Protein AF-A0A1I4NHK8-F1 (afdb_monomer_lite)

Structure (mmCIF, N/CA/C/O backbone):
data_AF-A0A1I4NHK8-F1
#
_entry.id   AF-A0A1I4NHK8-F1
#
loop_
_atom_site.group_PDB
_atom_site.id
_atom_site.type_symbol
_atom_site.label_atom_id
_atom_site.label_alt_id
_atom_site.label_comp_id
_atom_site.label_asym_id
_atom_site.label_entity_id
_atom_site.label_seq_id
_atom_site.pdbx_PDB_ins_code
_atom_site.Cartn_x
_atom_site.Cartn_y
_atom_site.Cartn_z
_atom_site.occupancy
_atom_site.B_iso_or_equiv
_atom_site.auth_seq_id
_atom_site.auth_comp_id
_atom_site.auth_asym_id
_atom_site.auth_atom_id
_atom_site.pdbx_PDB_model_num
ATOM 1 N N . MET A 1 1 ? 1.868 -8.110 20.810 1.00 44.75 1 MET A N 1
ATOM 2 C CA . MET A 1 1 ? 0.992 -8.908 19.926 1.00 44.75 1 MET A CA 1
ATOM 3 C C . MET A 1 1 ? 1.689 -9.031 18.581 1.00 44.75 1 MET A C 1
ATOM 5 O O . MET A 1 1 ? 1.956 -8.005 17.973 1.00 44.75 1 MET A O 1
ATOM 9 N N . HIS A 1 2 ? 2.056 -10.240 18.157 1.00 42.03 2 HIS A N 1
ATOM 10 C CA . HIS A 1 2 ? 2.645 -10.476 16.835 1.00 42.03 2 HIS A CA 1
ATOM 11 C C . HIS A 1 2 ? 1.503 -10.708 15.845 1.00 42.03 2 HIS A C 1
ATOM 13 O O . HIS A 1 2 ? 1.000 -11.819 15.715 1.00 42.03 2 HIS A O 1
ATOM 19 N N . PHE A 1 3 ? 1.016 -9.627 15.240 1.00 52.69 3 PHE A N 1
ATOM 20 C CA . PHE A 1 3 ? -0.077 -9.676 14.276 1.00 52.69 3 PHE A CA 1
ATOM 21 C C . PHE A 1 3 ? 0.513 -9.929 12.885 1.00 52.69 3 PHE A C 1
ATOM 23 O O . PHE A 1 3 ? 0.851 -8.998 12.162 1.00 52.69 3 PHE A O 1
ATOM 30 N N . THR A 1 4 ? 0.676 -11.197 12.510 1.00 55.69 4 THR A N 1
ATOM 31 C CA . THR A 1 4 ? 0.991 -11.584 11.125 1.00 55.69 4 THR A CA 1
ATOM 32 C C . THR A 1 4 ? -0.317 -11.684 10.341 1.00 55.69 4 THR A C 1
ATOM 34 O O . THR A 1 4 ? -0.718 -12.756 9.899 1.00 55.69 4 THR A O 1
ATOM 37 N N . MET A 1 5 ? -1.054 -10.576 10.245 1.00 65.62 5 MET A N 1
ATOM 38 C CA . MET A 1 5 ? -2.239 -10.516 9.394 1.00 65.62 5 MET A CA 1
ATOM 39 C C . MET A 1 5 ? -1.785 -10.150 7.986 1.00 65.62 5 MET A C 1
ATOM 41 O O . MET A 1 5 ? -1.452 -8.999 7.714 1.00 65.62 5 MET A O 1
ATOM 45 N N . ASN A 1 6 ? -1.761 -11.140 7.096 1.00 68.38 6 ASN A N 1
ATOM 46 C CA . ASN A 1 6 ? -1.630 -10.889 5.667 1.00 68.38 6 ASN A CA 1
ATOM 47 C C . ASN A 1 6 ? -2.959 -10.296 5.191 1.00 68.38 6 ASN A C 1
ATOM 49 O O . ASN A 1 6 ? -3.951 -11.015 5.103 1.00 68.38 6 ASN A O 1
ATOM 53 N N . VAL A 1 7 ? -2.993 -8.983 4.957 1.00 79.12 7 VAL A N 1
ATOM 54 C CA . VAL A 1 7 ? -4.172 -8.297 4.418 1.00 79.12 7 VAL A CA 1
ATOM 55 C C . VAL A 1 7 ? -4.162 -8.469 2.899 1.00 79.12 7 VAL A C 1
ATOM 57 O O . VAL A 1 7 ? -3.250 -7.940 2.256 1.00 79.12 7 VAL A O 1
ATOM 60 N N . PRO A 1 8 ? -5.134 -9.197 2.317 1.00 81.25 8 PRO A N 1
ATOM 61 C CA . PRO A 1 8 ? -5.179 -9.396 0.875 1.00 81.25 8 PRO A CA 1
ATOM 62 C C . PRO A 1 8 ? -5.252 -8.054 0.140 1.00 81.25 8 PRO A C 1
ATOM 64 O O . PRO A 1 8 ? -6.038 -7.183 0.517 1.00 81.25 8 PRO A O 1
ATOM 67 N N . GLY A 1 9 ? -4.434 -7.878 -0.895 1.00 83.25 9 GLY A N 1
ATOM 68 C CA . GLY A 1 9 ? -4.321 -6.630 -1.659 1.00 83.25 9 GLY A CA 1
ATOM 69 C C . GLY A 1 9 ? -3.307 -5.620 -1.106 1.00 83.25 9 GLY A C 1
ATOM 70 O O . GLY A 1 9 ? -3.045 -4.608 -1.758 1.00 83.25 9 GLY A O 1
ATOM 71 N N . LEU A 1 10 ? -2.717 -5.879 0.066 1.00 86.62 10 LEU A N 1
ATOM 72 C CA . LEU A 1 10 ? -1.610 -5.097 0.629 1.00 86.62 10 LEU A CA 1
ATOM 73 C C . LEU A 1 10 ? -0.296 -5.890 0.650 1.00 86.62 10 LEU A C 1
ATOM 75 O O . LEU A 1 10 ? 0.622 -5.583 1.413 1.00 86.62 10 LEU A O 1
ATOM 79 N N . GLU A 1 11 ? -0.167 -6.900 -0.210 1.00 85.81 11 GLU A N 1
ATOM 80 C CA . GLU A 1 11 ? 1.081 -7.632 -0.369 1.00 85.81 11 GLU A CA 1
ATOM 81 C C . GLU A 1 11 ? 2.202 -6.679 -0.829 1.00 85.81 11 GLU A C 1
ATOM 83 O O . GLU A 1 11 ? 2.065 -5.912 -1.787 1.00 85.81 11 GLU A O 1
ATOM 88 N N . GLY A 1 12 ? 3.337 -6.709 -0.128 1.00 84.62 12 GLY A N 1
ATOM 89 C CA . GLY A 1 12 ? 4.486 -5.843 -0.419 1.00 84.62 12 GLY A CA 1
ATOM 90 C C . GLY A 1 12 ? 4.417 -4.440 0.194 1.00 84.62 12 GLY A C 1
ATOM 91 O O . GLY A 1 12 ? 5.239 -3.593 -0.159 1.00 84.62 12 GLY A O 1
ATOM 92 N N . PHE A 1 13 ? 3.463 -4.193 1.092 1.00 86.56 13 PHE A N 1
ATOM 93 C CA . PHE A 1 13 ? 3.455 -3.034 1.977 1.00 86.56 13 PHE A CA 1
ATOM 94 C C . PHE A 1 13 ? 3.941 -3.420 3.382 1.00 86.56 13 PHE A C 1
ATOM 96 O O . PHE A 1 13 ? 3.642 -4.503 3.882 1.00 86.56 13 PHE A O 1
ATOM 103 N N . ASN A 1 14 ? 4.656 -2.508 4.037 1.00 88.00 14 ASN A N 1
ATOM 104 C CA . ASN A 1 14 ? 5.045 -2.611 5.438 1.00 88.00 14 ASN A CA 1
ATOM 105 C C . ASN A 1 14 ? 3.968 -1.958 6.304 1.00 88.00 14 ASN A C 1
ATOM 107 O O . ASN A 1 14 ? 3.677 -0.773 6.148 1.00 88.00 14 ASN A O 1
ATOM 111 N N . VAL A 1 15 ? 3.371 -2.718 7.222 1.00 87.19 15 VAL A N 1
ATOM 112 C CA . VAL A 1 15 ? 2.383 -2.180 8.164 1.00 87.19 15 VAL A CA 1
ATOM 113 C C . VAL A 1 15 ? 3.113 -1.471 9.300 1.00 87.19 15 VAL A C 1
ATOM 115 O O . 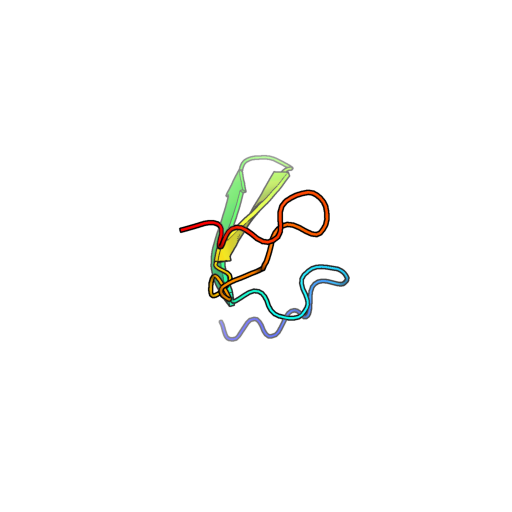VAL A 1 15 ? 3.828 -2.104 10.073 1.00 87.19 15 VAL A O 1
ATOM 118 N N . MET A 1 16 ? 2.907 -0.161 9.411 1.00 88.62 16 MET A N 1
ATOM 119 C CA . MET A 1 16 ? 3.587 0.688 10.393 1.00 88.62 16 MET A CA 1
ATOM 120 C C . MET A 1 16 ? 2.778 0.824 11.679 1.00 88.62 16 MET A C 1
ATOM 122 O O . MET A 1 16 ? 3.309 0.727 12.784 1.00 88.62 16 MET A O 1
ATOM 126 N N . LYS A 1 17 ? 1.468 1.044 11.538 1.00 88.75 17 LYS A N 1
ATOM 127 C CA . LYS A 1 17 ? 0.542 1.242 12.654 1.00 88.75 17 LYS A CA 1
ATOM 128 C C . LYS A 1 17 ? -0.837 0.735 12.262 1.00 88.75 17 LYS A C 1
ATOM 130 O O . LYS A 1 17 ? -1.279 0.928 11.133 1.00 88.75 17 LYS A O 1
ATOM 135 N N . THR A 1 18 ? -1.539 0.139 13.215 1.00 88.06 18 THR A N 1
ATOM 136 C CA . THR A 1 18 ? -2.968 -0.152 13.084 1.00 88.06 18 THR A CA 1
ATOM 137 C C . THR A 1 18 ? -3.716 0.489 14.239 1.00 88.06 18 THR A C 1
ATOM 139 O O . THR A 1 18 ? -3.207 0.552 15.359 1.00 88.06 18 THR A O 1
ATOM 142 N N . GLU A 1 19 ? -4.905 1.012 13.969 1.00 93.56 19 GLU A N 1
ATOM 143 C CA . GLU A 1 19 ? -5.770 1.569 15.004 1.00 93.56 19 GLU A CA 1
ATOM 144 C C . GLU A 1 19 ? -7.239 1.370 14.649 1.00 93.56 19 GLU A C 1
ATOM 146 O O . GLU A 1 19 ? -7.626 1.374 13.484 1.00 93.56 19 GLU A O 1
ATOM 151 N N . THR A 1 20 ? -8.063 1.165 15.671 1.00 94.00 20 THR A N 1
ATOM 152 C CA . THR A 1 20 ? -9.516 1.089 15.520 1.00 94.00 20 THR A CA 1
ATOM 153 C C . THR A 1 20 ? -10.109 2.357 16.106 1.00 94.00 20 THR A C 1
ATOM 155 O O . THR A 1 20 ? -9.909 2.638 17.286 1.00 94.00 20 THR A O 1
ATOM 158 N N . ILE A 1 21 ? -10.816 3.128 15.285 1.00 93.81 21 ILE A N 1
ATOM 159 C CA . ILE A 1 21 ? -11.495 4.352 15.714 1.00 93.81 21 ILE A CA 1
ATOM 160 C C . ILE A 1 21 ? -12.981 4.159 15.420 1.00 93.81 21 ILE A C 1
ATOM 162 O O . ILE A 1 21 ? -13.397 4.082 14.263 1.00 93.81 21 ILE A O 1
ATOM 166 N N . GLY A 1 22 ? -13.778 4.028 16.483 1.00 94.06 22 GLY A N 1
ATOM 167 C CA . GLY A 1 22 ? -15.184 3.640 16.374 1.00 94.06 22 GLY A CA 1
ATOM 168 C C . GLY A 1 22 ? -15.328 2.253 15.744 1.00 94.06 22 GLY A C 1
ATOM 169 O O . GLY A 1 22 ? -14.766 1.282 16.242 1.00 94.06 22 GLY A O 1
ATOM 170 N N . SER A 1 23 ? -16.067 2.170 14.638 1.00 95.12 23 SER A N 1
ATOM 171 C CA . SER A 1 23 ? -16.253 0.944 13.850 1.00 95.12 23 SER A CA 1
ATOM 172 C C . SER A 1 23 ? -15.268 0.801 12.683 1.00 95.12 23 SER A C 1
ATOM 174 O O . SER A 1 23 ? -15.422 -0.110 11.872 1.00 95.12 23 SER A O 1
ATOM 176 N N . THR A 1 24 ? -14.292 1.704 12.555 1.00 93.69 24 THR A N 1
ATOM 177 C CA . THR A 1 24 ? -13.377 1.744 11.408 1.00 93.69 24 THR A CA 1
ATOM 178 C C . THR A 1 24 ? -11.993 1.248 11.799 1.00 93.69 24 THR A C 1
ATOM 180 O O . THR A 1 24 ? -11.418 1.690 12.795 1.00 93.69 24 THR A O 1
ATOM 183 N N . TYR A 1 25 ? -11.442 0.352 10.980 1.00 89.62 25 TYR A N 1
ATOM 184 C CA . TYR A 1 25 ? -10.092 -0.176 11.132 1.00 89.62 25 TYR A CA 1
ATOM 185 C C . TYR A 1 25 ? -9.136 0.539 10.173 1.00 89.62 25 TYR A C 1
ATOM 187 O O . TYR A 1 25 ? -9.280 0.444 8.955 1.00 89.62 25 TYR A O 1
ATOM 195 N N . TYR A 1 26 ? -8.168 1.264 10.725 1.00 91.94 26 TYR A N 1
ATOM 196 C CA . TYR A 1 26 ? -7.157 2.003 9.978 1.00 91.94 26 TYR A CA 1
ATOM 197 C C . TYR A 1 26 ? -5.850 1.222 9.957 1.00 91.94 26 TYR A C 1
ATOM 199 O O . TYR A 1 26 ? -5.358 0.776 10.997 1.00 91.94 26 TYR A O 1
ATOM 207 N N . ILE A 1 27 ? -5.269 1.100 8.766 1.00 91.06 27 ILE A N 1
ATOM 208 C CA . ILE A 1 27 ? -3.982 0.448 8.539 1.00 91.06 27 ILE A CA 1
ATOM 209 C C . ILE A 1 27 ? -3.071 1.471 7.873 1.00 91.06 27 ILE A C 1
ATOM 211 O O . ILE A 1 27 ? -3.273 1.841 6.719 1.00 91.06 27 ILE A O 1
ATOM 215 N N . HIS A 1 28 ? -2.074 1.942 8.614 1.00 90.81 28 HIS A N 1
ATOM 216 C CA . HIS A 1 28 ? -1.034 2.816 8.088 1.00 90.81 28 HIS A CA 1
ATOM 217 C C . HIS A 1 28 ? 0.062 1.947 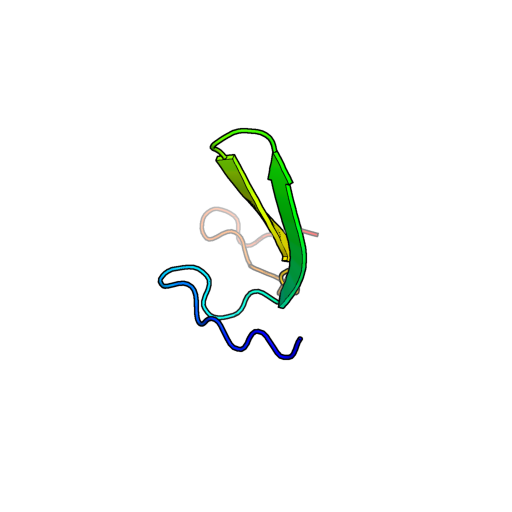7.497 1.00 90.81 28 HIS A C 1
ATOM 219 O O . HIS A 1 28 ? 0.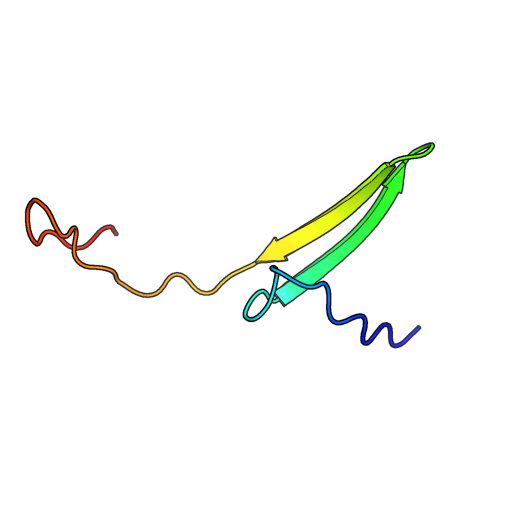660 1.129 8.205 1.00 90.81 28 HIS A O 1
ATOM 225 N N . VAL A 1 29 ? 0.308 2.120 6.203 1.00 90.00 29 VAL A N 1
ATOM 226 C CA . VAL A 1 29 ? 1.262 1.312 5.452 1.00 90.00 29 VAL A CA 1
ATOM 227 C C . VAL A 1 29 ? 2.290 2.172 4.738 1.00 90.00 29 VAL A C 1
ATOM 229 O O . VAL A 1 29 ? 1.975 3.241 4.221 1.00 90.00 29 VAL A O 1
ATOM 232 N N . GLU A 1 30 ? 3.510 1.662 4.659 1.00 91.50 30 GLU A N 1
ATOM 233 C CA . GLU A 1 30 ? 4.578 2.213 3.836 1.00 91.50 30 GLU A CA 1
ATOM 234 C C . GLU A 1 30 ? 4.954 1.228 2.735 1.00 91.50 30 GLU A C 1
ATOM 236 O O . GLU A 1 30 ? 4.880 0.010 2.896 1.00 91.50 30 GLU A O 1
ATOM 241 N N . LYS A 1 31 ? 5.383 1.760 1.594 1.00 88.56 31 LYS A N 1
ATOM 242 C CA . LYS A 1 31 ? 5.938 0.967 0.503 1.00 88.56 31 LYS A CA 1
ATOM 243 C C . LYS A 1 31 ? 7.186 1.647 -0.001 1.00 88.56 31 LYS A C 1
ATOM 245 O O . LYS A 1 31 ? 7.174 2.846 -0.275 1.00 88.56 31 LYS A O 1
ATOM 250 N N . GLU A 1 32 ? 8.246 0.864 -0.147 1.00 84.81 32 GLU A N 1
ATOM 251 C CA . GLU A 1 32 ? 9.469 1.345 -0.766 1.00 84.81 32 GLU A CA 1
ATOM 252 C C . GLU A 1 32 ? 9.148 1.868 -2.173 1.00 84.81 32 GLU A C 1
ATOM 254 O O . GLU A 1 32 ? 8.634 1.142 -3.036 1.00 84.81 32 GLU A O 1
ATOM 259 N N . ARG A 1 33 ? 9.429 3.154 -2.398 1.00 82.06 33 ARG A N 1
ATOM 260 C CA . ARG A 1 33 ? 9.308 3.769 -3.716 1.00 82.06 33 ARG A CA 1
ATOM 261 C C . ARG A 1 33 ? 10.415 3.218 -4.600 1.00 82.06 33 ARG A C 1
ATOM 263 O O . ARG A 1 33 ? 11.574 3.601 -4.481 1.00 82.06 33 ARG A O 1
ATOM 270 N N . LYS A 1 34 ? 10.047 2.327 -5.514 1.00 81.94 34 LYS A N 1
ATOM 271 C CA . LYS A 1 34 ? 10.937 1.920 -6.599 1.00 81.94 34 LYS A CA 1
ATOM 272 C C . LYS A 1 34 ?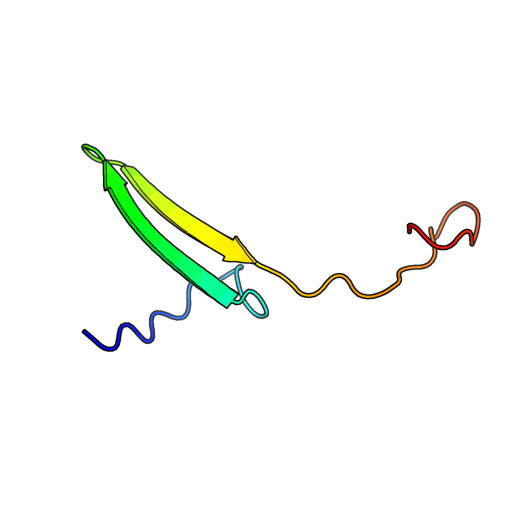 10.875 2.974 -7.690 1.00 81.94 34 LYS A C 1
ATOM 274 O O . LYS A 1 34 ? 9.778 3.366 -8.090 1.00 81.94 34 LYS A O 1
ATOM 279 N N . ALA A 1 35 ? 12.042 3.403 -8.170 1.00 80.75 35 ALA A N 1
ATOM 280 C CA . ALA A 1 35 ? 12.131 4.277 -9.330 1.00 80.75 35 ALA A CA 1
ATOM 281 C C . ALA A 1 35 ? 11.352 3.632 -10.479 1.00 80.75 35 ALA A C 1
ATOM 283 O O . ALA A 1 35 ? 11.693 2.540 -10.944 1.00 80.75 35 ALA A O 1
ATOM 284 N N . HIS A 1 36 ? 10.274 4.286 -10.894 1.00 79.25 36 HIS A N 1
ATOM 285 C CA . HIS A 1 36 ? 9.467 3.831 -12.006 1.00 79.25 36 HIS A CA 1
ATOM 286 C C . HIS A 1 36 ? 9.640 4.814 -13.154 1.00 79.25 36 HIS A C 1
ATOM 288 O O . HIS A 1 36 ? 9.740 6.028 -12.964 1.00 79.25 36 HIS A O 1
ATOM 294 N N . ARG A 1 37 ? 9.739 4.265 -14.362 1.00 82.69 37 ARG A N 1
ATOM 295 C CA . ARG A 1 37 ? 9.727 5.072 -15.575 1.00 82.69 37 ARG A CA 1
ATOM 296 C C . ARG A 1 37 ? 8.280 5.285 -15.952 1.00 82.69 37 ARG A C 1
ATOM 298 O O . ARG A 1 37 ? 7.542 4.307 -16.082 1.00 82.69 37 ARG A O 1
ATOM 305 N N . CYS A 1 38 ? 7.891 6.540 -16.136 1.00 84.00 38 CYS A N 1
ATOM 306 C CA . CYS A 1 38 ? 6.576 6.848 -16.663 1.00 84.00 38 CYS A CA 1
ATOM 307 C C . CYS A 1 38 ? 6.418 6.142 -18.022 1.00 84.00 38 CYS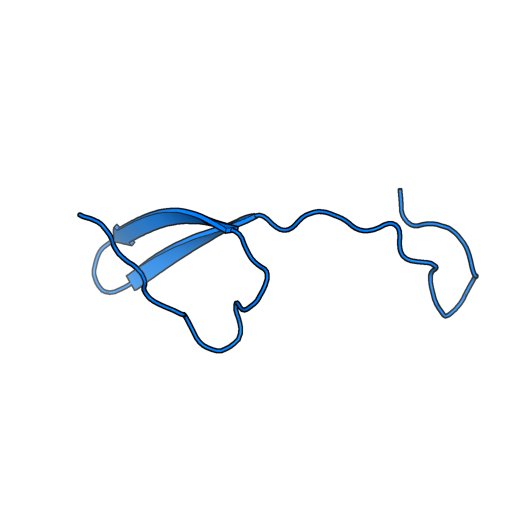 A C 1
ATOM 309 O O . CYS A 1 38 ? 7.226 6.389 -18.921 1.00 84.00 38 CYS A O 1
ATOM 311 N N . PRO A 1 39 ? 5.405 5.278 -18.211 1.00 84.81 39 PRO A N 1
ATOM 312 C CA . PRO A 1 39 ? 5.227 4.571 -19.476 1.00 84.81 39 PRO A CA 1
ATOM 313 C C . PRO A 1 39 ? 4.886 5.516 -20.640 1.00 84.81 39 PRO A C 1
ATOM 315 O O . PRO A 1 39 ? 5.061 5.136 -21.791 1.00 84.81 39 PRO A O 1
ATOM 318 N N . ALA A 1 40 ? 4.432 6.744 -20.356 1.00 89.56 40 ALA A N 1
ATOM 319 C CA . ALA A 1 40 ? 4.094 7.737 -21.374 1.00 89.56 40 ALA A CA 1
ATOM 320 C C . ALA A 1 40 ? 5.293 8.586 -21.836 1.00 89.56 40 ALA A C 1
ATOM 322 O O . ALA A 1 40 ? 5.400 8.880 -23.022 1.00 89.56 40 ALA A O 1
ATOM 323 N N . C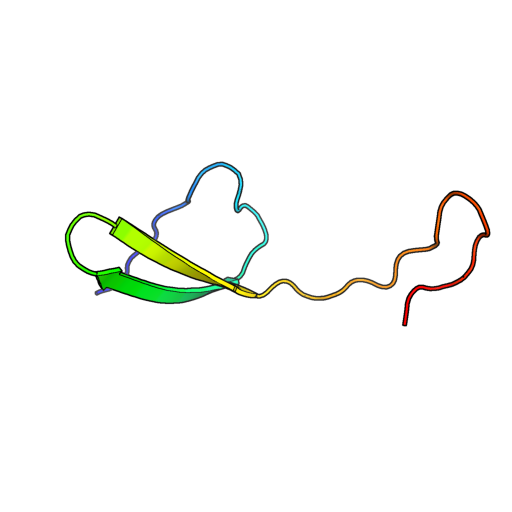YS A 1 41 ? 6.188 8.995 -20.928 1.00 88.38 41 CYS A N 1
ATOM 324 C CA . CYS A 1 41 ? 7.286 9.919 -21.259 1.00 88.38 41 CYS A CA 1
ATOM 325 C C . CYS A 1 41 ? 8.692 9.396 -20.931 1.00 88.38 41 CYS A C 1
ATOM 327 O O . CYS A 1 41 ? 9.679 10.054 -21.247 1.00 88.38 41 CYS A O 1
ATOM 329 N N . GLY A 1 42 ? 8.814 8.235 -20.286 1.00 80.62 42 GLY A N 1
ATOM 330 C CA . GLY A 1 42 ? 10.095 7.627 -19.917 1.00 80.62 42 GLY A CA 1
ATOM 331 C C . GLY A 1 42 ? 10.861 8.343 -18.798 1.00 80.62 42 GLY A C 1
ATOM 332 O O . GLY A 1 42 ? 11.891 7.826 -18.360 1.00 80.62 42 GLY A O 1
ATOM 333 N N . ALA A 1 43 ? 10.367 9.489 -18.315 1.00 82.25 43 ALA A N 1
ATOM 334 C CA . ALA A 1 43 ? 10.957 10.214 -17.196 1.00 82.25 43 ALA A CA 1
ATOM 335 C C . ALA A 1 43 ? 10.880 9.377 -15.910 1.00 82.25 43 ALA A C 1
ATOM 337 O O . ALA A 1 43 ? 9.941 8.596 -15.720 1.00 82.25 43 ALA A O 1
ATOM 338 N N . HIS A 1 44 ? 11.892 9.509 -15.051 1.00 71.31 44 HIS A N 1
ATOM 339 C CA . HIS A 1 44 ? 11.867 8.900 -13.723 1.00 71.31 44 HIS A CA 1
ATOM 340 C C . HIS A 1 44 ? 11.019 9.799 -12.835 1.00 71.31 44 HIS A C 1
ATOM 342 O O . HIS A 1 44 ? 11.278 10.997 -12.760 1.00 71.31 44 HIS A O 1
ATOM 348 N N . ASP A 1 45 ? 10.001 9.225 -12.205 1.00 63.66 45 ASP A N 1
ATOM 349 C CA . ASP A 1 45 ? 9.249 9.920 -11.165 1.00 63.66 45 ASP A CA 1
ATOM 350 C C . ASP A 1 45 ? 10.116 9.899 -9.895 1.00 63.66 45 ASP A C 1
ATOM 352 O O . ASP A 1 45 ? 10.336 8.834 -9.305 1.00 63.66 45 ASP A O 1
ATOM 356 N N . SER A 1 46 ? 10.726 11.043 -9.581 1.00 57.53 46 SER A N 1
ATOM 357 C CA . SER A 1 46 ? 11.559 11.285 -8.394 1.00 57.53 46 SER A CA 1
ATOM 358 C C . SER A 1 46 ? 10.724 11.885 -7.269 1.00 57.53 46 SER A C 1
ATOM 360 O O . SER A 1 46 ? 10.190 12.990 -7.508 1.00 57.53 46 SER A O 1
#

pLDDT: mean 81.49, std 13.03, range [42.03, 95.12]

Sequence (46 aa):
MHFTMNVPGLEGFNVMKTETIGSTYYIHVEKERKAHRCPACGAHDS

Organism: NCBI:txid266892

Foldseek 3Di:
DPPPDPDPPCPQWDFDDWDDDPNDIDTDTDHPDDFDQDPVPRDTDD

Radius of gyration: 15.38 Å; chains: 1; bounding box: 28×23×41 Å

Secondary structure (DSSP, 8-state):
-------TT-TTPEEEEEEEETTEEEEEEE------B-TTT--B--